Protein AF-A0A2W1H4F1-F1 (afdb_monomer_lite)

Sequence (66 aa):
MSYYNVYPNPTIDYVVCSDCDAATFAWLADVFPCVECGSENFELPESTLAAEDNKETEDGARKRKR

pLDDT: mean 71.52, std 18.02, range [40.88, 93.19]

Foldseek 3Di:
DDDDPPPPDDDFFWWAAPPPRDIDGPVCLVPAADPPPRHSHIGGDPVVVVVPPPDDDDDDDDDDDD

Secondary structure (DSSP, 8-state):
-------SS----EEEETTT--EEEHHHHTTS--TTT----EE--GGGGGGS--------------

Structure (mmCIF, N/CA/C/O backbone):
data_AF-A0A2W1H4F1-F1
#
_entry.id   AF-A0A2W1H4F1-F1
#
loop_
_atom_site.group_PDB
_atom_site.id
_atom_site.type_symbol
_atom_site.label_atom_id
_atom_site.label_alt_id
_atom_site.label_comp_id
_atom_site.label_asym_id
_atom_site.label_entity_id
_atom_site.label_seq_id
_atom_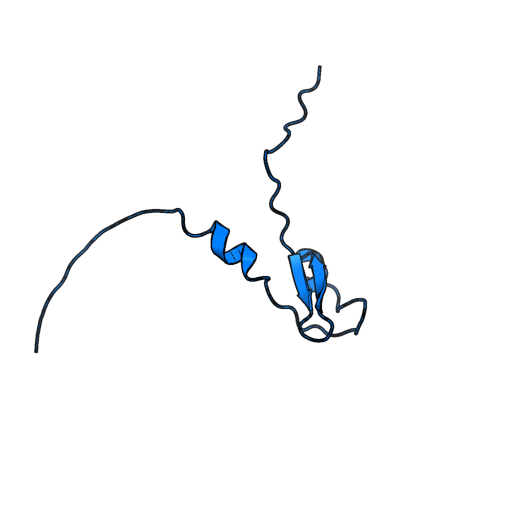site.pdbx_PDB_ins_code
_atom_site.Cartn_x
_atom_site.Cartn_y
_atom_site.Cartn_z
_atom_site.occupancy
_atom_site.B_iso_or_equiv
_atom_site.auth_seq_id
_atom_site.auth_comp_id
_atom_site.auth_asym_id
_atom_site.auth_atom_id
_atom_site.pdbx_PDB_model_num
ATOM 1 N N . MET A 1 1 ? -1.297 10.659 35.798 1.00 45.69 1 MET A N 1
ATOM 2 C CA . MET A 1 1 ? -1.741 9.655 34.807 1.00 45.69 1 MET A CA 1
ATOM 3 C C . MET A 1 1 ? -1.747 10.329 33.447 1.00 45.69 1 MET A C 1
ATOM 5 O O . MET A 1 1 ? -2.493 11.284 33.279 1.00 45.69 1 MET A O 1
ATOM 9 N N . SER A 1 2 ? -0.861 9.927 32.534 1.00 51.38 2 SER A N 1
ATOM 10 C CA . SER A 1 2 ? -0.837 10.441 31.161 1.00 51.38 2 SER A CA 1
ATOM 11 C C . SER A 1 2 ? -2.049 9.892 30.411 1.00 51.38 2 SER A C 1
ATOM 13 O O . SER A 1 2 ? -2.136 8.690 30.165 1.00 51.38 2 SER A O 1
ATOM 15 N N . TYR A 1 3 ? -3.006 10.764 30.107 1.00 56.41 3 TYR A N 1
ATOM 16 C CA . TYR A 1 3 ? -4.109 10.464 29.202 1.00 56.41 3 TYR A CA 1
ATOM 17 C C . TYR A 1 3 ? -3.507 10.227 27.814 1.00 56.41 3 TYR A C 1
ATOM 19 O O . TYR A 1 3 ? -3.030 11.165 27.179 1.00 56.41 3 TYR A O 1
ATOM 27 N N . TYR A 1 4 ? -3.464 8.978 27.355 1.00 67.94 4 TYR A N 1
ATOM 28 C CA . TYR A 1 4 ? -3.245 8.727 25.937 1.00 67.94 4 TYR A CA 1
ATOM 29 C C . TYR A 1 4 ? -4.525 9.157 25.219 1.00 67.94 4 TYR A C 1
ATOM 31 O O . TYR A 1 4 ? -5.605 8.672 25.555 1.00 67.94 4 TYR A O 1
ATOM 39 N N . ASN A 1 5 ? -4.412 10.097 24.278 1.00 60.88 5 ASN A N 1
ATOM 40 C CA . ASN A 1 5 ? -5.506 10.466 23.384 1.00 60.88 5 ASN A CA 1
ATOM 41 C C . ASN A 1 5 ? -5.821 9.251 22.505 1.00 60.88 5 ASN A C 1
ATOM 43 O O . ASN A 1 5 ? -5.244 9.076 21.434 1.00 60.88 5 ASN A O 1
ATOM 47 N N . VAL A 1 6 ? -6.690 8.370 22.996 1.00 66.81 6 VAL A N 1
ATOM 48 C CA . VAL A 1 6 ? -7.277 7.300 22.195 1.00 66.81 6 VAL A CA 1
ATOM 49 C C . VAL A 1 6 ? -8.246 7.986 21.247 1.00 66.81 6 VAL A C 1
ATOM 51 O O . VAL A 1 6 ? -9.359 8.337 21.631 1.00 66.81 6 VAL A O 1
ATOM 54 N N . TYR A 1 7 ? -7.786 8.249 20.027 1.00 63.19 7 TYR A N 1
ATOM 55 C CA . TYR A 1 7 ? -8.651 8.729 18.963 1.00 63.19 7 TYR A CA 1
ATOM 56 C C . TYR A 1 7 ? -9.649 7.614 18.640 1.00 63.19 7 TYR A C 1
ATOM 58 O O . TYR A 1 7 ? -9.218 6.513 18.278 1.00 63.19 7 TYR A O 1
ATOM 66 N N . PRO A 1 8 ? -10.962 7.841 18.818 1.00 60.84 8 PRO A N 1
ATOM 67 C CA . PRO A 1 8 ? -11.951 6.852 18.433 1.00 60.84 8 PRO A CA 1
ATOM 68 C C . PRO A 1 8 ? -11.890 6.718 16.909 1.00 60.84 8 PRO A C 1
ATOM 70 O O . PRO A 1 8 ? -12.252 7.645 16.195 1.00 60.84 8 PRO A O 1
ATOM 73 N N . ASN A 1 9 ? -11.410 5.565 16.438 1.00 64.19 9 ASN A N 1
ATOM 74 C CA . ASN A 1 9 ? -11.288 5.173 15.029 1.00 64.19 9 ASN A CA 1
ATOM 75 C C . ASN A 1 9 ? -10.203 5.926 14.235 1.00 64.19 9 ASN A C 1
ATOM 77 O O . ASN A 1 9 ? -10.524 6.810 13.442 1.00 64.19 9 ASN A O 1
ATOM 81 N N . PRO A 1 10 ? -8.914 5.564 14.386 1.00 68.12 10 PRO A N 1
ATOM 82 C CA . PRO A 1 10 ? -7.911 5.985 13.416 1.00 68.12 10 PRO A CA 1
ATOM 83 C C . PRO A 1 10 ? -8.268 5.406 12.038 1.00 68.12 10 PRO A C 1
ATOM 85 O O . PRO A 1 10 ? -8.261 4.190 11.848 1.00 68.12 10 PRO A O 1
ATOM 88 N N . THR A 1 11 ? -8.595 6.272 11.083 1.00 70.50 11 THR A N 1
ATOM 89 C CA . THR A 1 11 ? -8.711 5.909 9.669 1.00 70.50 11 THR A CA 1
ATOM 90 C C . THR A 1 11 ? -7.303 5.794 9.105 1.00 70.50 11 THR A C 1
ATOM 92 O O . THR A 1 11 ? -6.551 6.769 9.108 1.00 70.50 11 THR A O 1
ATOM 95 N N . ILE A 1 12 ? -6.915 4.590 8.693 1.00 76.44 12 ILE A N 1
ATOM 96 C CA . ILE A 1 12 ? -5.629 4.357 8.040 1.00 76.44 12 ILE A CA 1
ATOM 97 C C . ILE A 1 12 ? -5.901 4.155 6.556 1.00 76.44 12 ILE A C 1
ATOM 99 O O . ILE A 1 12 ? -6.647 3.248 6.193 1.00 76.44 12 ILE A O 1
ATOM 103 N N . ASP A 1 13 ? -5.276 4.980 5.722 1.00 84.88 13 ASP A N 1
ATOM 104 C CA . ASP A 1 13 ? -5.420 4.892 4.273 1.00 84.88 13 ASP A CA 1
ATOM 105 C C . ASP A 1 13 ? -4.616 3.708 3.727 1.00 84.88 13 ASP A C 1
ATOM 107 O O . ASP A 1 13 ? -3.387 3.621 3.870 1.00 84.88 13 ASP A O 1
ATOM 111 N N . TYR A 1 14 ? -5.327 2.783 3.091 1.00 88.50 14 TYR A N 1
ATOM 112 C CA . TYR A 1 14 ? -4.761 1.629 2.407 1.00 88.50 14 TYR A CA 1
ATOM 113 C C . TYR A 1 14 ? -5.230 1.604 0.954 1.00 88.50 14 TYR A C 1
ATOM 115 O O . TYR A 1 14 ? -6.300 2.109 0.621 1.00 88.50 14 TYR A O 1
ATOM 123 N N . VAL A 1 15 ? -4.401 1.024 0.098 1.00 90.44 15 VA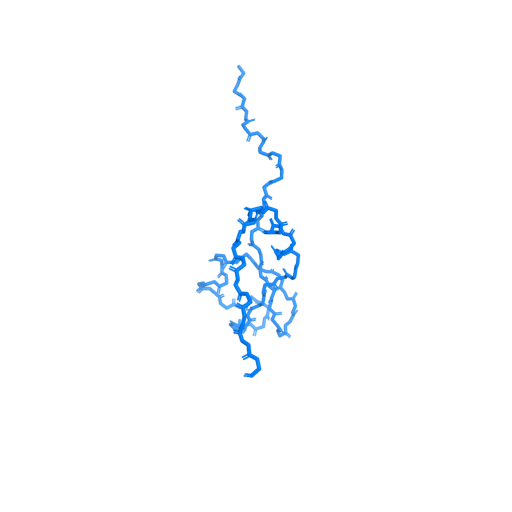L A N 1
ATOM 124 C CA . VAL A 1 15 ? -4.665 0.774 -1.318 1.00 90.44 15 VAL A CA 1
ATOM 125 C C . VAL A 1 15 ? -4.486 -0.710 -1.599 1.00 90.44 15 VAL A C 1
ATOM 127 O O . VAL A 1 15 ? -3.815 -1.422 -0.847 1.00 90.44 15 VAL A O 1
ATOM 130 N N . VAL A 1 16 ? -5.101 -1.188 -2.669 1.00 91.88 16 VAL A N 1
ATOM 131 C CA . VAL A 1 16 ? -5.074 -2.595 -3.066 1.00 91.88 16 VAL A CA 1
ATOM 132 C C . VAL A 1 16 ? -4.441 -2.697 -4.444 1.00 91.88 16 VAL A C 1
ATOM 134 O O . VAL A 1 16 ? -4.763 -1.918 -5.333 1.00 91.88 16 VAL A O 1
ATOM 137 N N . CYS A 1 17 ? -3.502 -3.619 -4.627 1.00 93.19 17 CYS A N 1
ATOM 138 C CA . CYS A 1 17 ? -2.899 -3.854 -5.935 1.00 93.19 17 CYS A CA 1
ATOM 139 C C . CYS A 1 17 ? -3.924 -4.475 -6.895 1.00 93.19 17 CYS A C 1
ATOM 141 O O . CYS A 1 17 ? -4.503 -5.504 -6.563 1.00 93.19 17 CYS A O 1
ATOM 143 N N . SER A 1 18 ? -4.102 -3.910 -8.091 1.00 90.44 18 SER A N 1
ATOM 144 C CA . SER A 1 18 ? -5.091 -4.396 -9.072 1.00 90.44 18 SER A CA 1
ATOM 145 C C . SER A 1 18 ? -4.739 -5.756 -9.689 1.00 90.44 18 SER A C 1
ATOM 147 O O . SER A 1 18 ? -5.581 -6.394 -10.313 1.00 90.44 18 SER A O 1
ATOM 149 N N . ASP A 1 19 ? -3.477 -6.179 -9.574 1.00 90.44 19 ASP A N 1
ATOM 150 C CA . ASP A 1 19 ? -2.965 -7.376 -10.249 1.00 90.44 19 ASP A CA 1
ATOM 151 C C . ASP A 1 19 ? -2.968 -8.620 -9.348 1.00 90.44 19 ASP A C 1
ATOM 153 O O . ASP A 1 19 ? -3.043 -9.746 -9.841 1.00 90.44 19 ASP A O 1
ATOM 157 N N . CYS A 1 20 ? -2.847 -8.438 -8.031 1.00 91.38 20 CYS A N 1
ATOM 158 C CA . CYS A 1 20 ? -2.732 -9.535 -7.064 1.00 91.38 20 CYS A CA 1
ATOM 159 C C . CYS A 1 20 ? -3.605 -9.366 -5.814 1.00 91.38 20 CYS A C 1
ATOM 161 O O . CYS A 1 20 ? -3.518 -10.189 -4.903 1.00 91.38 20 CYS A O 1
ATOM 163 N N . ASP A 1 21 ? -4.410 -8.302 -5.751 1.00 89.06 21 ASP A N 1
ATOM 164 C CA . ASP A 1 21 ? -5.300 -7.953 -4.639 1.00 89.06 21 ASP A CA 1
ATOM 165 C C . ASP A 1 21 ? -4.595 -7.780 -3.278 1.00 89.06 21 ASP A C 1
ATOM 167 O O . ASP A 1 21 ? -5.222 -7.797 -2.214 1.00 89.06 21 ASP A O 1
ATOM 171 N N . ALA A 1 22 ? -3.274 -7.577 -3.279 1.00 89.88 22 ALA A N 1
ATOM 172 C CA . ALA A 1 22 ? -2.510 -7.344 -2.061 1.00 89.88 22 ALA A CA 1
ATOM 173 C C . ALA A 1 22 ? -2.756 -5.927 -1.516 1.00 89.88 22 ALA A C 1
ATOM 175 O O . ALA A 1 22 ? -2.539 -4.930 -2.210 1.00 89.88 22 ALA A O 1
ATOM 176 N N . ALA A 1 23 ? -3.167 -5.830 -0.249 1.00 89.31 23 ALA A N 1
ATOM 177 C CA . ALA A 1 23 ? -3.374 -4.556 0.436 1.00 89.31 23 ALA A CA 1
ATOM 178 C C . ALA A 1 23 ? -2.050 -3.983 0.966 1.00 89.31 23 ALA A C 1
ATOM 180 O O . ALA A 1 23 ? -1.284 -4.673 1.637 1.00 89.31 23 ALA A O 1
ATOM 181 N N . THR A 1 24 ? -1.793 -2.704 0.697 1.00 88.94 24 THR A N 1
ATOM 182 C CA . THR A 1 24 ? -0.603 -1.969 1.150 1.00 88.94 24 THR A CA 1
ATOM 183 C C . THR A 1 24 ? -1.006 -0.572 1.629 1.00 88.94 24 THR A C 1
ATOM 185 O O . THR A 1 24 ? -2.020 -0.027 1.202 1.00 88.94 24 THR A O 1
ATOM 188 N N . PHE A 1 25 ? -0.243 0.036 2.541 1.00 88.62 25 PHE A N 1
ATOM 189 C CA . PHE A 1 25 ? -0.511 1.418 2.953 1.00 88.62 25 PHE A CA 1
ATOM 190 C C . PHE A 1 25 ? -0.300 2.394 1.791 1.00 88.62 25 PHE A C 1
ATOM 192 O O . PHE A 1 25 ? 0.675 2.263 1.052 1.00 88.62 25 PHE A O 1
ATOM 199 N N . ALA A 1 26 ? -1.156 3.413 1.678 1.00 86.56 26 ALA A N 1
ATOM 200 C CA . ALA A 1 26 ? -1.091 4.381 0.578 1.00 86.56 26 ALA A CA 1
ATOM 201 C C . ALA A 1 26 ? 0.282 5.078 0.480 1.00 86.56 26 ALA A C 1
ATOM 203 O O . ALA A 1 26 ? 0.850 5.198 -0.599 1.00 86.56 26 ALA A O 1
ATOM 204 N N . TRP A 1 27 ? 0.867 5.451 1.624 1.00 86.94 27 TRP A N 1
ATOM 205 C CA . TRP A 1 27 ? 2.189 6.089 1.680 1.00 86.94 27 TRP A CA 1
ATOM 206 C C . TRP A 1 27 ? 3.350 5.155 1.299 1.00 86.94 27 TRP A C 1
ATOM 208 O O . TRP A 1 27 ? 4.419 5.634 0.936 1.00 86.94 27 TRP A O 1
ATOM 218 N N . LEU A 1 28 ? 3.167 3.833 1.398 1.00 87.12 28 LEU A N 1
ATOM 219 C CA . LEU A 1 28 ? 4.161 2.860 0.937 1.00 87.12 28 LEU A CA 1
ATOM 220 C C . LEU A 1 28 ? 4.049 2.624 -0.567 1.00 87.12 28 LEU A C 1
ATOM 222 O O . LEU A 1 28 ? 5.079 2.521 -1.225 1.00 87.12 28 LEU A O 1
ATOM 226 N N . ALA A 1 29 ? 2.825 2.570 -1.095 1.00 85.56 29 ALA A N 1
ATOM 227 C CA . ALA A 1 29 ? 2.561 2.363 -2.517 1.00 85.56 29 ALA A CA 1
ATOM 228 C C . ALA A 1 29 ? 3.049 3.526 -3.404 1.00 85.56 29 ALA A C 1
ATOM 230 O O . ALA A 1 29 ? 3.339 3.313 -4.574 1.00 85.56 29 ALA A O 1
ATOM 231 N N . ASP A 1 30 ? 3.188 4.736 -2.848 1.00 83.81 30 ASP A N 1
ATOM 232 C CA . ASP A 1 30 ? 3.761 5.899 -3.552 1.00 83.81 30 ASP A CA 1
ATOM 233 C C . ASP A 1 30 ? 5.273 5.751 -3.818 1.00 83.81 30 ASP A C 1
ATOM 235 O O . ASP A 1 30 ? 5.821 6.313 -4.763 1.00 83.81 30 ASP A O 1
ATOM 239 N N . VAL A 1 31 ? 5.973 4.980 -2.979 1.00 89.50 31 VAL A N 1
ATOM 240 C CA . VAL A 1 31 ? 7.439 4.855 -3.036 1.00 89.50 31 VAL A CA 1
ATOM 241 C C . VAL A 1 31 ? 7.882 3.487 -3.548 1.00 89.50 31 VAL A C 1
ATOM 243 O O . VAL A 1 31 ? 8.938 3.380 -4.173 1.00 89.50 31 VAL A O 1
ATOM 246 N N . PHE A 1 32 ? 7.110 2.434 -3.271 1.00 88.62 32 PHE A N 1
ATOM 2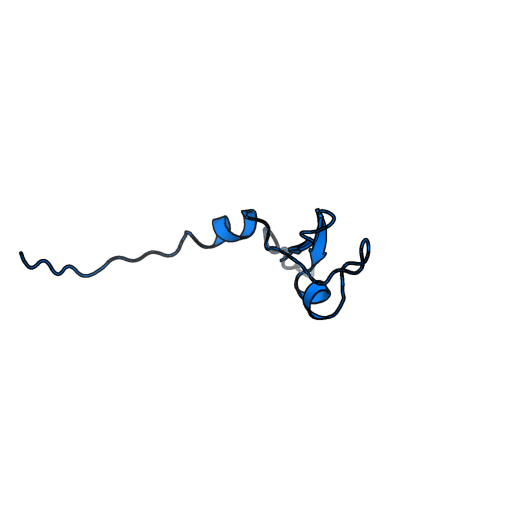47 C CA . PHE A 1 32 ? 7.493 1.055 -3.549 1.00 88.62 32 PHE A CA 1
ATOM 248 C C . PHE A 1 32 ? 6.451 0.325 -4.403 1.00 88.62 32 PHE A C 1
ATOM 250 O O . PHE A 1 32 ? 5.253 0.443 -4.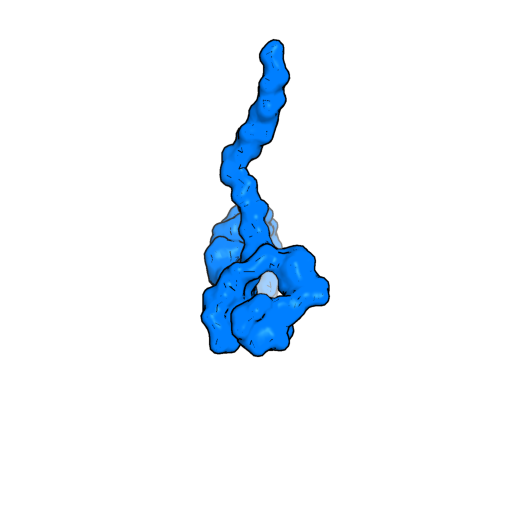137 1.00 88.62 32 PHE A O 1
ATOM 257 N N . PRO A 1 33 ? 6.897 -0.500 -5.369 1.00 90.44 33 PRO A N 1
ATOM 258 C CA . PRO A 1 33 ? 6.008 -1.399 -6.089 1.00 90.44 33 PRO A CA 1
ATOM 259 C C . PRO A 1 33 ? 5.448 -2.477 -5.151 1.00 90.44 33 PRO A C 1
ATOM 261 O O . PRO A 1 33 ? 5.969 -2.719 -4.057 1.00 90.44 33 PRO A O 1
ATOM 264 N N . CYS A 1 34 ? 4.395 -3.159 -5.598 1.00 90.88 34 CYS A N 1
ATOM 265 C CA . CYS A 1 34 ? 3.756 -4.229 -4.848 1.00 90.88 34 CYS A CA 1
ATOM 266 C C . CYS A 1 34 ? 4.775 -5.306 -4.452 1.00 90.88 34 CYS A C 1
ATOM 268 O O . CYS A 1 34 ? 5.513 -5.820 -5.290 1.00 90.88 34 CYS A O 1
ATOM 270 N N . VAL A 1 35 ? 4.794 -5.686 -3.174 1.00 87.94 35 VAL A N 1
ATOM 271 C CA . VAL A 1 35 ? 5.759 -6.666 -2.645 1.00 87.94 35 VAL A CA 1
ATOM 272 C C . VAL A 1 35 ? 5.513 -8.075 -3.199 1.00 87.94 35 VAL A C 1
ATOM 274 O O . VAL A 1 35 ? 6.454 -8.854 -3.324 1.00 87.94 35 VAL A O 1
ATOM 277 N N . GLU A 1 36 ? 4.269 -8.394 -3.562 1.00 88.88 36 GLU A N 1
ATOM 278 C CA . GLU A 1 36 ? 3.880 -9.731 -4.023 1.00 88.88 36 GLU A CA 1
ATOM 279 C C . GLU A 1 36 ? 4.163 -9.944 -5.517 1.00 88.88 36 GLU A C 1
ATOM 281 O O . GLU A 1 36 ? 4.729 -10.963 -5.912 1.00 88.88 36 GLU A O 1
ATOM 286 N N . CYS A 1 37 ? 3.778 -8.986 -6.365 1.00 91.56 37 CYS A N 1
ATOM 287 C CA . CYS A 1 37 ? 3.856 -9.124 -7.825 1.00 91.56 37 CYS A CA 1
ATOM 288 C C . CYS A 1 37 ? 4.810 -8.131 -8.504 1.00 91.56 37 CYS A C 1
ATOM 290 O O . CYS A 1 37 ? 5.107 -8.285 -9.687 1.00 91.56 37 CYS A O 1
ATOM 292 N N . GLY A 1 38 ? 5.300 -7.122 -7.780 1.00 88.81 38 GLY A N 1
ATOM 293 C CA . GLY A 1 38 ? 6.190 -6.093 -8.314 1.00 88.81 38 GLY A CA 1
ATOM 294 C C . GLY A 1 38 ? 5.513 -5.055 -9.210 1.00 88.81 38 GLY A C 1
ATOM 295 O O . GLY A 1 38 ? 6.228 -4.289 -9.851 1.00 88.81 38 GLY A O 1
ATOM 296 N N . SER A 1 39 ? 4.178 -5.017 -9.292 1.00 88.44 39 SER A N 1
ATOM 297 C CA . SER A 1 39 ? 3.475 -4.011 -10.093 1.00 88.44 39 SER A CA 1
ATOM 298 C C . SER A 1 39 ? 3.264 -2.695 -9.342 1.00 88.44 39 SER A C 1
ATOM 300 O O . SER A 1 39 ? 3.278 -2.642 -8.114 1.00 88.44 39 SER A O 1
ATOM 302 N N . GLU A 1 40 ? 3.083 -1.617 -10.100 1.00 87.38 40 GLU A N 1
ATOM 303 C CA . GLU A 1 40 ? 2.853 -0.254 -9.593 1.00 87.38 40 GLU A CA 1
ATOM 304 C C . GLU A 1 40 ? 1.368 0.145 -9.676 1.00 87.38 40 GLU A C 1
ATOM 306 O O . GLU A 1 40 ? 1.003 1.295 -9.440 1.00 87.38 40 GLU A O 1
ATOM 311 N N . ASN A 1 41 ? 0.496 -0.806 -10.024 1.00 88.81 41 ASN A N 1
ATOM 312 C CA . ASN A 1 41 ? -0.928 -0.561 -10.205 1.00 88.81 41 ASN A CA 1
ATOM 313 C C . ASN A 1 41 ? -1.664 -0.786 -8.883 1.00 88.81 41 ASN A C 1
ATOM 315 O O . ASN A 1 41 ? -1.822 -1.924 -8.428 1.00 88.81 41 ASN A O 1
ATOM 319 N N . PHE A 1 42 ? -2.119 0.307 -8.274 1.00 89.94 42 PHE A N 1
ATOM 320 C CA . PHE A 1 42 ? -2.879 0.295 -7.030 1.00 89.94 42 PHE A CA 1
ATOM 321 C C . PHE A 1 42 ? -4.201 1.048 -7.185 1.00 89.94 42 PHE A C 1
ATOM 323 O O . PHE A 1 42 ? -4.260 2.110 -7.804 1.00 89.94 42 PHE A O 1
ATOM 330 N N . GLU A 1 43 ? -5.252 0.512 -6.575 1.00 88.50 43 GLU A N 1
ATOM 331 C CA . GLU A 1 43 ? -6.599 1.068 -6.538 1.00 88.50 43 GLU A CA 1
ATOM 332 C C . GLU A 1 43 ? -7.015 1.391 -5.099 1.00 88.50 43 GLU A C 1
ATOM 334 O O . GLU A 1 43 ? -6.597 0.748 -4.130 1.00 88.50 43 GLU A O 1
ATOM 339 N N . LEU A 1 44 ? -7.847 2.423 -4.950 1.00 83.31 44 LEU A N 1
ATOM 340 C CA . LEU A 1 44 ? -8.426 2.794 -3.664 1.00 83.31 44 LEU A CA 1
ATOM 341 C C . LEU A 1 44 ? -9.611 1.864 -3.357 1.00 83.31 44 LEU A C 1
ATOM 343 O O . LEU A 1 44 ? -10.508 1.732 -4.190 1.00 83.31 44 LEU A O 1
ATOM 347 N N . PRO A 1 45 ? -9.660 1.241 -2.169 1.00 73.81 45 PRO A N 1
ATOM 348 C CA . PRO A 1 45 ? -10.776 0.392 -1.778 1.00 73.81 45 PRO A CA 1
ATOM 349 C C . PRO A 1 45 ? -12.040 1.246 -1.630 1.00 73.81 45 PRO A C 1
ATOM 351 O O . PRO A 1 45 ? -12.035 2.229 -0.892 1.00 73.81 45 PRO A O 1
ATOM 354 N N . GLU A 1 46 ? -13.149 0.842 -2.258 1.00 61.59 46 GLU A N 1
ATOM 355 C CA . GLU A 1 46 ? -14.422 1.596 -2.308 1.00 61.59 46 GLU A CA 1
ATOM 356 C C . GLU A 1 46 ? -14.946 2.060 -0.929 1.00 61.59 46 GLU A C 1
ATOM 358 O O . GLU A 1 46 ? -15.699 3.028 -0.827 1.00 61.59 46 GLU A O 1
ATOM 363 N N . SER A 1 47 ? -14.508 1.419 0.159 1.00 59.47 47 SER A N 1
ATOM 364 C CA . SER A 1 47 ? -14.824 1.806 1.539 1.00 59.47 47 SER A CA 1
ATOM 365 C C . SER A 1 47 ? -14.340 3.203 1.963 1.00 59.47 47 SER A C 1
ATOM 367 O O . SER A 1 47 ? -14.897 3.756 2.910 1.00 59.47 47 SER A O 1
ATOM 369 N N . THR A 1 48 ? -13.344 3.796 1.292 1.00 54.16 48 THR A N 1
ATOM 370 C CA . THR A 1 48 ? -12.863 5.155 1.614 1.00 54.16 48 THR A CA 1
ATOM 371 C C . THR A 1 48 ? -13.782 6.251 1.071 1.00 54.16 48 THR A C 1
ATOM 373 O O . THR A 1 48 ? -13.834 7.332 1.649 1.00 54.16 48 THR A O 1
ATOM 376 N N . LEU A 1 49 ? -14.589 5.965 0.042 1.00 52.06 49 LEU A N 1
ATOM 377 C CA . LEU A 1 49 ? -15.552 6.923 -0.521 1.00 52.06 49 LEU A CA 1
ATOM 378 C C . LEU A 1 49 ? -16.798 7.109 0.358 1.00 52.06 49 LEU A C 1
ATOM 380 O O . LEU A 1 49 ? -17.465 8.135 0.277 1.00 52.06 49 LEU A O 1
ATOM 384 N N . ALA A 1 50 ? -17.104 6.157 1.243 1.00 48.19 50 ALA A N 1
ATOM 385 C CA . ALA A 1 50 ? -18.246 6.264 2.155 1.00 4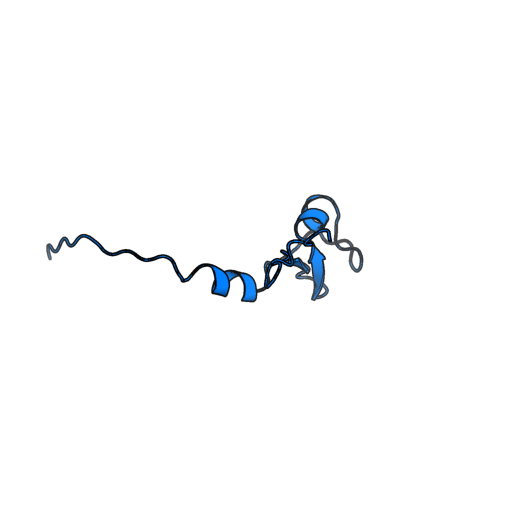8.19 50 ALA A CA 1
ATOM 386 C C . ALA A 1 50 ? -17.996 7.209 3.350 1.00 48.19 50 ALA A C 1
ATOM 388 O O . ALA A 1 50 ? -18.933 7.535 4.080 1.00 48.19 50 ALA A O 1
ATOM 389 N N . ALA A 1 51 ? -16.751 7.646 3.573 1.00 49.72 51 ALA A N 1
ATOM 390 C CA . ALA A 1 51 ? -16.400 8.534 4.681 1.00 49.72 51 ALA A CA 1
ATOM 391 C C . ALA A 1 51 ? -16.537 10.034 4.343 1.00 49.72 51 ALA A C 1
ATOM 393 O O . ALA A 1 51 ? -16.540 10.853 5.262 1.00 49.72 51 ALA A O 1
ATOM 394 N N . GLU A 1 52 ? -16.698 10.405 3.066 1.00 51.59 52 GLU A N 1
ATOM 395 C CA . GLU A 1 52 ? -16.779 11.812 2.632 1.00 51.59 52 GLU A CA 1
ATOM 396 C C . GLU A 1 52 ? -18.205 12.312 2.319 1.00 51.59 52 GLU A C 1
ATOM 398 O O . GLU A 1 52 ? -18.382 13.482 1.988 1.00 51.59 52 GLU A O 1
ATOM 403 N N . ASP A 1 53 ? -19.251 11.498 2.500 1.00 48.09 53 ASP A N 1
ATOM 404 C CA . ASP A 1 53 ? -20.644 11.882 2.184 1.00 48.09 53 ASP A CA 1
ATOM 405 C C . ASP A 1 53 ? -21.395 12.558 3.359 1.00 48.09 53 ASP A C 1
ATOM 407 O O . ASP A 1 53 ? -22.609 12.447 3.507 1.00 48.09 53 ASP A O 1
ATOM 411 N N . ASN A 1 54 ? -20.681 13.257 4.251 1.00 52.44 54 ASN A N 1
ATOM 412 C CA . ASN A 1 54 ? -21.297 14.058 5.321 1.00 52.44 54 ASN A CA 1
ATOM 413 C C . ASN A 1 54 ? -20.647 15.442 5.460 1.00 52.44 54 ASN A C 1
ATOM 415 O O . ASN A 1 54 ? -20.089 15.796 6.503 1.00 52.44 54 ASN A O 1
ATOM 419 N N . LYS A 1 55 ? -20.771 16.265 4.415 1.00 49.84 55 LYS A N 1
ATOM 420 C CA . LYS A 1 55 ? -20.756 17.723 4.575 1.00 49.84 55 LYS A CA 1
ATOM 421 C C . LYS A 1 55 ? -21.776 18.382 3.642 1.00 49.84 55 LYS A C 1
ATOM 423 O O . LYS A 1 55 ? -21.563 18.502 2.441 1.00 49.84 55 LYS A O 1
ATOM 428 N N . GLU A 1 56 ? -22.888 18.784 4.256 1.00 47.16 56 GLU A N 1
ATOM 429 C CA . GLU A 1 56 ? -23.876 19.773 3.800 1.00 47.16 56 GLU A CA 1
ATOM 430 C C . GLU A 1 56 ? -23.159 20.976 3.128 1.00 47.16 56 GLU A C 1
ATOM 432 O O . GLU A 1 56 ? -22.050 21.330 3.523 1.00 47.16 56 GLU A O 1
ATOM 437 N N . THR A 1 57 ? -23.681 21.644 2.097 1.00 40.88 57 THR A N 1
ATOM 438 C CA . THR A 1 57 ? -24.908 22.454 2.137 1.00 40.88 57 THR A CA 1
ATOM 439 C C . THR A 1 57 ? -25.383 22.873 0.737 1.00 40.88 57 THR A C 1
ATOM 441 O O . THR A 1 57 ? -24.595 23.171 -0.158 1.00 40.88 57 THR A O 1
ATOM 444 N N . GLU A 1 58 ? -26.707 22.942 0.636 1.00 50.25 58 GLU A N 1
ATOM 445 C CA . GLU A 1 58 ? -27.581 23.782 -0.192 1.00 50.25 58 GLU A CA 1
ATOM 446 C C . GLU A 1 58 ? -26.957 25.056 -0.811 1.00 50.25 58 GLU A C 1
ATOM 448 O O . GLU A 1 58 ? -26.236 25.781 -0.136 1.00 50.25 58 GLU A O 1
ATOM 453 N N . ASP A 1 59 ? -27.276 25.353 -2.083 1.00 43.19 59 ASP A N 1
ATOM 454 C CA . ASP A 1 59 ? -28.012 26.567 -2.502 1.00 43.19 59 ASP A CA 1
ATOM 455 C C . ASP A 1 59 ? -27.955 26.820 -4.025 1.00 43.19 59 ASP A C 1
ATOM 457 O O . ASP A 1 59 ? -26.919 26.694 -4.675 1.00 43.19 59 ASP A O 1
ATOM 461 N N . GLY A 1 60 ? -29.066 27.311 -4.592 1.00 40.88 60 GLY A N 1
ATOM 462 C CA . GLY A 1 60 ? -28.971 28.271 -5.703 1.00 40.88 60 GLY A CA 1
ATOM 463 C C . GLY A 1 60 ? -29.462 27.857 -7.094 1.00 40.88 60 GLY A C 1
ATOM 464 O O . GLY A 1 60 ? -28.720 27.854 -8.070 1.00 40.88 60 GLY A O 1
ATOM 465 N N . ALA A 1 61 ? -30.770 27.637 -7.207 1.00 50.28 61 ALA A N 1
ATOM 466 C CA . ALA A 1 61 ? -31.595 27.794 -8.407 1.00 50.28 61 ALA A CA 1
ATOM 467 C C . ALA A 1 61 ? -31.047 28.681 -9.559 1.00 50.28 61 ALA A C 1
ATOM 469 O O . ALA A 1 61 ? -30.850 29.882 -9.378 1.00 50.28 61 ALA A O 1
ATOM 470 N N . ARG A 1 62 ? -31.114 28.189 -10.812 1.00 49.09 62 ARG A N 1
ATOM 471 C CA . ARG A 1 62 ? -31.706 28.993 -11.906 1.00 49.09 62 ARG A CA 1
ATOM 472 C C . ARG A 1 62 ? -32.229 28.174 -13.093 1.00 49.09 62 ARG A C 1
ATOM 474 O O . ARG A 1 62 ? -31.496 27.729 -13.963 1.00 49.09 62 ARG A O 1
ATOM 481 N N . LYS A 1 63 ? -33.562 28.084 -13.166 1.00 51.22 63 LYS A N 1
ATOM 482 C CA . LYS A 1 63 ? -34.342 27.805 -14.385 1.00 51.22 63 LYS A CA 1
ATOM 483 C C . LYS A 1 63 ? -33.966 28.757 -15.531 1.00 51.22 63 LYS A C 1
ATOM 485 O O . LYS A 1 63 ? -33.855 29.958 -15.276 1.00 51.22 63 LYS A O 1
ATOM 490 N N . ARG A 1 64 ? -34.028 28.236 -16.769 1.00 49.31 64 ARG A N 1
ATOM 491 C CA . ARG A 1 64 ? -34.541 28.810 -18.052 1.00 49.31 64 ARG A CA 1
ATOM 492 C C . ARG A 1 64 ? -33.614 28.375 -19.198 1.00 49.31 64 ARG A C 1
ATOM 494 O O . ARG A 1 64 ? -32.413 28.438 -19.026 1.00 49.31 64 ARG A O 1
ATOM 501 N N . LYS A 1 65 ? -34.065 28.009 -20.396 1.00 50.16 65 LYS A N 1
ATOM 502 C CA . LYS A 1 65 ? -35.381 27.814 -21.030 1.00 50.16 65 LYS A CA 1
ATOM 503 C C . LYS A 1 6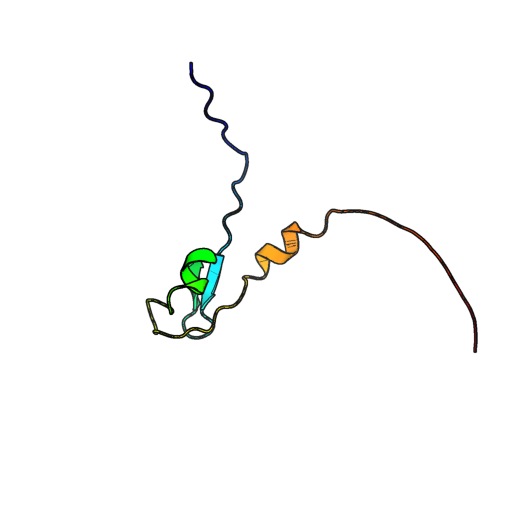5 ? -35.073 27.080 -22.356 1.00 50.16 65 LYS A C 1
ATOM 505 O O . LYS A 1 65 ? -33.975 27.256 -22.864 1.00 50.16 65 LYS A O 1
ATOM 510 N N . ARG A 1 66 ? -36.063 26.315 -22.831 1.00 54.50 66 ARG A N 1
ATOM 511 C CA . ARG A 1 66 ? -36.302 25.831 -24.207 1.00 54.50 66 ARG A CA 1
ATOM 512 C C . ARG A 1 66 ? -35.337 26.277 -25.300 1.00 54.50 66 ARG A C 1
ATOM 514 O O . ARG A 1 66 ? -35.223 27.510 -25.469 1.00 54.50 66 ARG A O 1
#

Radius of gyration: 19.84 Å; chains: 1; bounding box: 44×39×59 Å

Organism: NCBI:txid45151